Protein AF-A0A919I6V6-F1 (afdb_monomer)

Organism: Klebsiella pneumoniae (NCBI:txid573)

Foldseek 3Di:
DDDPLVVLVCCVPVVDDDPDDCVPVDDDDDDDDDDPCCCVVCVVVVVVVLVVLLVVLVVCQVPVQVVLVVVCVVPVNDSVSSVVRDDRRDHDPDD

Radius of gyration: 16.54 Å; Cα contacts (8 Å, |Δi|>4): 53; chains: 1; bounding box: 36×29×44 Å

Solvent-accessible surface area (backbone atoms only — not comparable to full-atom values): 5910 Å² total; per-residue (Å²): 140,76,55,83,49,60,43,47,42,39,39,71,76,67,66,52,74,88,89,74,78,63,79,95,73,64,90,86,80,89,79,89,86,76,58,66,69,54,46,74,75,35,49,67,60,50,49,50,53,54,53,51,52,26,51,50,22,53,46,39,61,75,36,50,72,61,44,18,48,55,50,18,70,76,69,75,46,57,43,67,32,47,62,71,48,69,70,76,52,76,60,62,72,86,126

Structure (mmCIF, N/CA/C/O backbone):
data_AF-A0A919I6V6-F1
#
_entry.id   AF-A0A919I6V6-F1
#
loop_
_atom_site.group_PDB
_atom_site.id
_atom_site.type_symbol
_atom_site.label_atom_id
_atom_site.label_alt_id
_atom_site.label_comp_id
_atom_site.label_asym_id
_atom_site.label_entity_id
_atom_site.label_s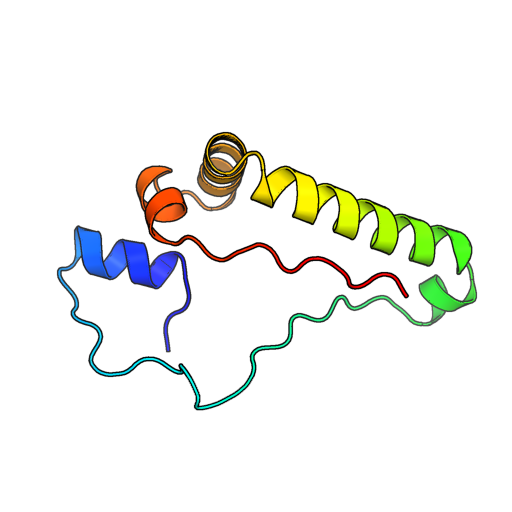eq_id
_atom_site.pdbx_PDB_ins_code
_atom_site.Cartn_x
_atom_site.Cartn_y
_atom_site.Cartn_z
_atom_site.occupancy
_atom_site.B_iso_or_equiv
_atom_site.auth_seq_id
_atom_site.auth_comp_id
_atom_site.auth_asym_id
_atom_site.auth_atom_id
_atom_site.pdbx_PDB_model_num
ATOM 1 N N . MET A 1 1 ? 6.788 -17.639 -8.126 1.00 56.53 1 MET A N 1
ATOM 2 C CA . MET A 1 1 ? 5.711 -16.629 -8.196 1.00 56.53 1 MET A CA 1
ATOM 3 C C . MET A 1 1 ? 6.299 -15.321 -7.710 1.00 56.53 1 MET A C 1
ATOM 5 O O . MET A 1 1 ? 6.818 -15.304 -6.604 1.00 56.53 1 MET A O 1
ATOM 9 N N . ILE A 1 2 ? 6.341 -14.304 -8.569 1.00 60.84 2 ILE A N 1
ATOM 10 C CA . ILE A 1 2 ? 6.914 -12.985 -8.270 1.00 60.84 2 ILE A CA 1
ATOM 11 C C . ILE A 1 2 ? 5.794 -11.952 -8.384 1.00 60.84 2 ILE A C 1
ATOM 13 O O . ILE A 1 2 ? 4.925 -12.104 -9.242 1.00 60.84 2 ILE A O 1
ATOM 17 N N . TRP A 1 3 ? 5.767 -10.981 -7.476 1.00 64.56 3 TRP A N 1
ATOM 18 C CA . TRP A 1 3 ? 4.734 -9.951 -7.413 1.00 64.56 3 TRP A CA 1
ATOM 19 C C . TRP A 1 3 ? 5.323 -8.582 -7.746 1.00 64.56 3 TRP A C 1
ATOM 21 O O . TRP A 1 3 ? 6.523 -8.335 -7.606 1.00 64.56 3 TRP A O 1
ATOM 31 N N . ASP A 1 4 ? 4.452 -7.696 -8.191 1.00 68.94 4 ASP A N 1
ATOM 32 C CA . ASP A 1 4 ? 4.720 -6.281 -8.388 1.00 68.94 4 ASP A CA 1
ATOM 33 C C . ASP A 1 4 ? 5.137 -5.602 -7.077 1.00 68.94 4 ASP A C 1
ATOM 35 O O . ASP A 1 4 ? 4.452 -5.792 -6.069 1.00 68.94 4 ASP A O 1
ATOM 39 N N . PRO A 1 5 ? 6.232 -4.820 -7.026 1.00 64.69 5 PRO A N 1
ATOM 40 C CA . PRO A 1 5 ? 7.029 -4.242 -8.130 1.00 64.69 5 PRO A CA 1
ATOM 41 C C . PRO A 1 5 ? 8.259 -5.053 -8.593 1.00 64.69 5 PRO A C 1
ATOM 43 O O . PRO A 1 5 ? 8.942 -4.655 -9.536 1.00 64.69 5 PRO A O 1
ATOM 46 N N . PHE A 1 6 ? 8.582 -6.181 -7.958 1.00 63.94 6 PHE A N 1
ATOM 47 C CA . PHE A 1 6 ? 9.790 -6.956 -8.287 1.00 63.94 6 PHE A CA 1
ATOM 48 C C . PHE A 1 6 ? 9.706 -7.614 -9.669 1.00 63.94 6 PHE A C 1
ATOM 50 O O . PHE A 1 6 ? 10.719 -7.790 -10.343 1.00 63.94 6 PHE A O 1
ATOM 57 N N . LEU A 1 7 ? 8.494 -7.938 -10.132 1.00 66.81 7 LEU A N 1
ATOM 58 C CA . LEU A 1 7 ? 8.279 -8.362 -11.515 1.00 66.81 7 LEU A CA 1
ATOM 59 C C . LEU A 1 7 ? 8.719 -7.263 -12.498 1.00 66.81 7 LEU A C 1
ATOM 61 O O . LEU A 1 7 ? 9.513 -7.533 -13.400 1.00 66.81 7 LEU A O 1
ATOM 65 N N . ALA A 1 8 ? 8.273 -6.022 -12.279 1.00 64.19 8 ALA A N 1
ATOM 66 C CA . ALA A 1 8 ? 8.612 -4.880 -13.124 1.00 64.19 8 ALA A CA 1
ATOM 67 C C . ALA A 1 8 ? 10.123 -4.581 -13.145 1.00 64.19 8 ALA A C 1
ATOM 69 O O . ALA A 1 8 ? 10.654 -4.198 -14.193 1.00 64.19 8 ALA A O 1
ATOM 70 N N . GLU A 1 9 ? 10.831 -4.793 -12.033 1.00 74.19 9 GLU A N 1
ATOM 71 C CA . GLU A 1 9 ? 12.295 -4.695 -11.967 1.00 74.19 9 GLU A CA 1
ATOM 72 C C . GLU A 1 9 ? 12.975 -5.758 -12.842 1.00 74.19 9 GLU A C 1
ATOM 74 O O . GLU A 1 9 ? 13.815 -5.432 -13.683 1.00 74.19 9 GLU A O 1
ATOM 79 N N . VAL A 1 10 ? 12.605 -7.029 -12.678 1.00 72.25 10 VAL A N 1
ATOM 80 C CA . VAL A 1 10 ? 13.253 -8.158 -13.364 1.00 72.25 10 VAL A CA 1
ATOM 81 C C . VAL A 1 10 ? 12.959 -8.14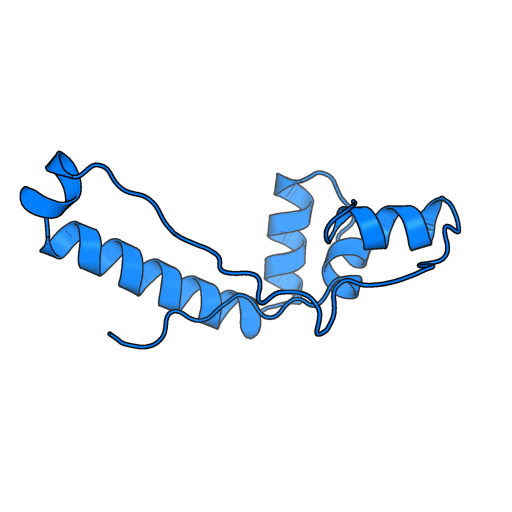1 -14.871 1.00 72.25 10 VAL A C 1
ATOM 83 O O . VAL A 1 10 ? 13.838 -8.458 -15.676 1.00 72.25 10 VAL A O 1
ATOM 86 N N . GLU A 1 11 ? 11.773 -7.698 -15.289 1.00 67.56 11 GLU A N 1
ATOM 87 C CA . GLU A 1 11 ? 11.489 -7.437 -16.706 1.00 67.56 11 GLU A CA 1
ATOM 88 C C . GLU A 1 11 ? 12.385 -6.336 -17.285 1.00 67.56 11 GLU A C 1
ATOM 90 O O . GLU A 1 11 ? 12.822 -6.424 -18.433 1.00 67.56 11 GLU A O 1
ATOM 95 N N . THR A 1 12 ? 12.663 -5.299 -16.494 1.00 69.12 12 THR A N 1
ATOM 96 C CA . THR A 1 12 ? 13.421 -4.126 -16.944 1.00 69.12 12 THR A CA 1
ATOM 97 C C . THR A 1 12 ? 14.925 -4.408 -16.980 1.00 69.12 12 THR A C 1
ATOM 99 O O . THR A 1 12 ? 15.578 -4.111 -17.979 1.00 69.12 12 THR A O 1
ATOM 102 N N . ASN A 1 13 ? 15.469 -5.041 -15.939 1.00 72.50 13 ASN A N 1
ATOM 103 C CA . ASN A 1 13 ? 16.913 -5.230 -15.774 1.00 72.50 13 ASN A CA 1
ATOM 104 C C . ASN A 1 13 ? 17.409 -6.593 -16.276 1.00 72.50 13 ASN A C 1
ATOM 106 O O . ASN A 1 13 ? 18.495 -6.681 -16.846 1.00 72.50 13 ASN A O 1
ATOM 110 N N . ALA A 1 14 ? 16.624 -7.659 -16.100 1.00 70.69 14 ALA A N 1
ATOM 111 C CA . ALA A 1 14 ? 17.033 -9.022 -16.450 1.00 70.69 14 ALA A CA 1
ATOM 112 C C . ALA A 1 14 ? 16.422 -9.528 -17.770 1.00 70.69 14 ALA A C 1
ATOM 114 O O . ALA A 1 14 ? 16.665 -10.674 -18.152 1.00 70.69 14 ALA A O 1
ATOM 115 N N . LYS A 1 15 ? 15.632 -8.697 -18.474 1.00 67.50 15 LYS A N 1
ATOM 116 C CA . LYS A 1 15 ? 14.892 -9.053 -19.704 1.00 67.50 15 LYS A CA 1
ATOM 117 C C . LYS A 1 15 ? 14.053 -10.330 -19.564 1.00 67.50 15 LYS A C 1
ATOM 119 O O . LYS A 1 15 ? 13.827 -11.044 -20.545 1.00 67.50 15 LYS A O 1
ATOM 124 N N . ALA A 1 16 ? 13.605 -10.648 -18.350 1.00 66.50 16 ALA A N 1
ATOM 125 C CA . ALA A 1 16 ? 12.691 -11.760 -18.157 1.00 66.50 16 ALA A CA 1
ATOM 126 C C . ALA A 1 16 ? 11.376 -11.458 -18.885 1.00 66.50 16 ALA A C 1
ATOM 128 O O . ALA A 1 16 ? 10.908 -10.323 -18.882 1.00 66.50 16 ALA A O 1
ATOM 129 N N . ARG A 1 17 ? 10.781 -12.475 -19.516 1.00 59.75 17 ARG A N 1
ATOM 130 C CA . ARG A 1 17 ? 9.456 -12.364 -20.137 1.00 59.75 17 ARG A CA 1
ATOM 131 C C . ARG A 1 17 ? 8.427 -13.080 -19.276 1.00 59.75 17 ARG A C 1
ATOM 133 O O . ARG A 1 17 ? 8.645 -14.232 -18.889 1.00 59.75 17 ARG A O 1
ATOM 140 N N . GLN A 1 18 ? 7.294 -12.440 -19.023 1.00 66.69 18 GLN A N 1
ATOM 141 C CA . GLN A 1 18 ? 6.157 -13.098 -18.395 1.00 66.69 18 GLN A CA 1
ATOM 142 C C . GLN A 1 18 ? 5.637 -14.230 -19.300 1.00 66.69 18 GLN A C 1
ATOM 144 O O . GLN A 1 18 ? 5.257 -14.000 -20.446 1.00 66.69 18 GLN A O 1
ATOM 149 N N . ILE A 1 19 ? 5.626 -15.467 -18.793 1.00 67.56 19 ILE A N 1
ATOM 150 C CA . ILE A 1 19 ? 5.092 -16.636 -19.521 1.00 67.56 19 ILE A CA 1
ATOM 151 C C . ILE A 1 19 ? 3.586 -16.802 -19.253 1.00 67.56 19 ILE A C 1
ATOM 153 O O . ILE A 1 19 ? 2.848 -17.246 -20.130 1.00 67.56 19 ILE A O 1
ATOM 157 N N . ARG A 1 20 ? 3.122 -16.433 -18.050 1.00 61.09 20 ARG A N 1
ATOM 158 C CA . ARG A 1 20 ? 1.712 -16.464 -17.633 1.00 61.09 20 ARG A CA 1
ATOM 159 C C . ARG A 1 20 ? 1.501 -15.509 -16.450 1.00 61.09 20 ARG A C 1
ATOM 161 O O . ARG A 1 20 ? 2.318 -15.532 -15.532 1.00 61.09 20 ARG A O 1
ATOM 168 N N . ASN A 1 21 ? 0.436 -14.707 -16.453 1.00 62.91 21 ASN A N 1
ATOM 169 C CA . ASN A 1 21 ? -0.029 -13.962 -15.275 1.00 62.91 21 ASN A CA 1
ATOM 170 C C . ASN A 1 21 ? -1.148 -14.729 -14.554 1.00 62.91 21 ASN A C 1
ATOM 172 O O . ASN A 1 21 ? -1.691 -15.707 -15.069 1.00 62.91 21 ASN A O 1
ATOM 176 N N . ALA A 1 22 ? -1.464 -14.295 -13.334 1.00 56.25 22 ALA A N 1
ATOM 177 C CA . ALA A 1 22 ? -2.570 -14.824 -12.538 1.00 56.25 22 ALA A CA 1
ATOM 178 C C . ALA A 1 22 ? -3.911 -14.109 -12.819 1.00 56.25 22 ALA A C 1
ATOM 180 O O . ALA A 1 22 ? -4.875 -14.299 -12.076 1.00 56.25 22 ALA A O 1
ATOM 181 N N . GLU A 1 23 ? -3.989 -13.291 -13.876 1.00 57.78 23 GLU A N 1
ATOM 182 C CA . GLU A 1 23 ? -5.228 -12.612 -14.264 1.00 57.78 23 GLU A CA 1
ATOM 183 C C . GLU A 1 23 ? -6.329 -13.642 -14.547 1.00 57.78 23 GLU A C 1
ATOM 185 O O . GLU A 1 23 ? -6.145 -14.588 -15.313 1.00 57.78 23 GLU A O 1
ATOM 190 N N . GLY A 1 24 ? -7.471 -13.488 -13.874 1.00 55.06 24 GLY A N 1
ATOM 191 C CA . GLY A 1 24 ? -8.613 -14.397 -14.008 1.00 55.06 24 GLY A CA 1
ATOM 192 C C . GLY A 1 24 ? -8.450 -15.768 -13.339 1.00 55.06 24 GLY A C 1
ATOM 193 O O . GLY A 1 24 ? -9.352 -16.593 -13.464 1.00 55.06 24 GLY A O 1
ATOM 194 N N . LEU A 1 25 ? -7.344 -16.028 -12.627 1.00 58.09 25 LEU A N 1
ATOM 195 C CA . LEU A 1 25 ? -7.120 -17.303 -11.932 1.00 58.09 25 LEU A CA 1
ATOM 196 C C . LEU A 1 25 ? -7.604 -17.277 -10.476 1.00 58.09 25 LEU A C 1
ATOM 198 O O . LEU A 1 25 ? -8.231 -18.242 -10.046 1.00 58.09 25 LEU A O 1
ATOM 202 N N . VAL A 1 26 ? -7.344 -16.199 -9.723 1.00 50.94 26 VAL A N 1
ATOM 203 C CA . VAL A 1 26 ? -7.799 -16.037 -8.327 1.00 50.94 26 VAL A CA 1
ATOM 204 C C . VAL A 1 26 ? -7.937 -14.542 -7.996 1.00 50.94 26 VAL A C 1
ATOM 206 O O . VAL A 1 26 ? -6.999 -13.790 -8.259 1.00 50.94 26 VAL A O 1
ATOM 209 N N . PRO A 1 27 ? -9.051 -14.074 -7.402 1.00 54.41 27 PRO A N 1
ATOM 210 C CA . PRO A 1 27 ? -9.116 -12.719 -6.859 1.00 54.41 27 PRO A CA 1
ATOM 211 C C . PRO A 1 27 ? -8.127 -12.569 -5.693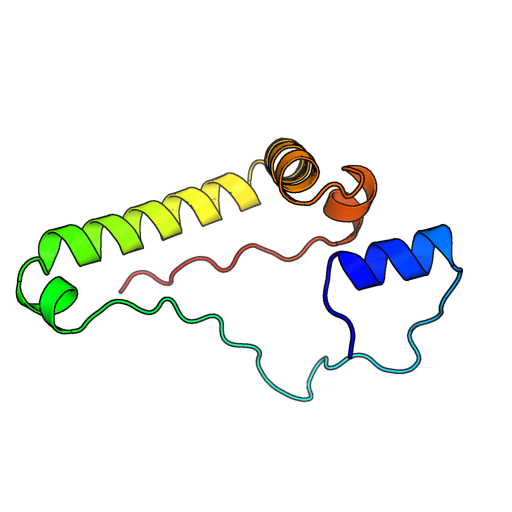 1.00 54.41 27 PRO A C 1
ATOM 213 O O . PRO A 1 27 ? -8.189 -13.301 -4.707 1.00 54.41 27 PRO A O 1
ATOM 216 N N . HIS A 1 28 ? -7.194 -11.623 -5.808 1.00 53.56 28 HIS A N 1
ATOM 217 C CA . HIS A 1 28 ? -6.288 -11.267 -4.719 1.00 53.56 28 HIS A CA 1
ATOM 218 C C . HIS A 1 28 ? -7.006 -10.316 -3.758 1.00 53.56 28 HIS A C 1
ATOM 220 O O . HIS A 1 28 ? -7.396 -9.216 -4.145 1.00 53.56 28 HIS A O 1
ATOM 226 N N . TYR A 1 29 ? -7.168 -10.739 -2.504 1.00 59.69 29 TYR A N 1
ATOM 227 C CA . TYR A 1 29 ? -7.734 -9.914 -1.441 1.00 59.69 29 TYR A CA 1
ATOM 228 C C . TYR A 1 29 ? -6.636 -9.471 -0.478 1.00 59.69 29 TYR A C 1
ATOM 230 O O . TYR A 1 29 ? -5.890 -10.298 0.050 1.00 59.69 29 TYR A O 1
ATOM 238 N N . THR A 1 30 ? -6.565 -8.169 -0.224 1.00 66.81 30 THR A N 1
ATOM 239 C CA . THR A 1 30 ? -5.711 -7.602 0.822 1.00 66.81 30 THR A CA 1
ATOM 240 C C . THR A 1 30 ? -6.543 -7.435 2.086 1.00 66.81 30 THR A C 1
ATOM 242 O O . THR A 1 30 ? -7.577 -6.771 2.061 1.00 66.81 30 THR A O 1
ATOM 245 N N . PHE A 1 31 ? -6.093 -8.027 3.192 1.00 73.94 31 PHE A N 1
ATOM 246 C CA . PHE A 1 31 ? -6.752 -7.918 4.492 1.00 73.94 31 PHE A CA 1
ATOM 247 C C . PHE A 1 31 ? -5.865 -7.151 5.469 1.00 73.94 31 PHE A C 1
ATOM 249 O O . PHE A 1 31 ? -4.672 -7.433 5.583 1.00 73.94 31 PHE A O 1
ATOM 256 N N . TYR A 1 32 ? -6.462 -6.224 6.216 1.00 77.25 32 TYR A N 1
ATOM 257 C CA . TYR A 1 32 ? -5.834 -5.631 7.392 1.00 77.25 32 TYR A CA 1
ATOM 258 C C . TYR A 1 32 ? -6.213 -6.459 8.622 1.00 77.25 32 TYR A C 1
ATOM 260 O O . TYR A 1 32 ? -7.388 -6.746 8.846 1.00 77.25 32 TYR A O 1
ATOM 268 N N . LEU A 1 33 ? -5.219 -6.866 9.411 1.00 80.25 33 LEU A N 1
ATOM 269 C CA . LEU A 1 33 ? -5.415 -7.682 10.608 1.00 80.25 33 LEU A CA 1
ATOM 270 C C . LEU A 1 33 ? -5.128 -6.848 11.859 1.00 80.25 33 LEU A C 1
ATOM 272 O O . LEU A 1 33 ? -4.087 -6.203 11.955 1.00 80.25 33 LEU A O 1
ATOM 276 N N . ALA A 1 34 ? -6.034 -6.902 12.834 1.00 84.06 34 ALA A N 1
ATOM 277 C CA . ALA A 1 34 ? -5.869 -6.283 14.145 1.00 84.06 34 ALA A CA 1
ATOM 278 C C . ALA A 1 34 ? -6.172 -7.300 15.254 1.00 84.06 34 ALA A C 1
ATOM 280 O O . ALA A 1 34 ? -6.927 -8.254 15.058 1.00 84.06 34 ALA A O 1
ATOM 281 N N . SER A 1 35 ? -5.586 -7.108 16.439 1.00 87.81 35 SER A N 1
ATOM 282 C CA . SER A 1 35 ? -5.896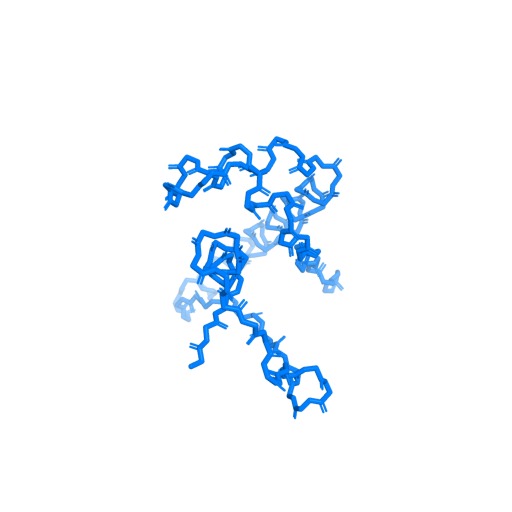 -7.974 17.580 1.00 87.81 35 SER A CA 1
ATOM 283 C C . SER A 1 35 ? -7.352 -7.785 18.020 1.00 87.81 35 SER A C 1
ATOM 285 O O . SER A 1 35 ? -7.835 -6.655 18.101 1.00 87.81 35 SER A O 1
ATOM 287 N N . ARG A 1 36 ? -8.035 -8.883 18.370 1.00 85.75 36 ARG A N 1
ATOM 288 C CA . ARG A 1 36 ? -9.422 -8.838 18.867 1.00 85.75 36 ARG A CA 1
ATOM 289 C C . ARG A 1 36 ? -9.566 -7.893 20.062 1.00 85.75 36 ARG A C 1
ATOM 291 O O . ARG A 1 36 ? -10.443 -7.045 20.071 1.00 85.75 36 ARG A O 1
ATOM 298 N N . LYS A 1 37 ? -8.637 -7.975 21.022 1.00 88.56 37 LYS A N 1
ATOM 299 C CA . LYS A 1 37 ? -8.611 -7.089 22.195 1.00 88.56 37 LYS A CA 1
ATOM 300 C C . LYS A 1 37 ? -8.598 -5.612 21.794 1.00 88.56 37 LYS A C 1
ATOM 302 O O . LYS A 1 37 ? -9.309 -4.827 22.404 1.00 88.56 37 LYS A O 1
ATOM 307 N N . PHE A 1 38 ? -7.806 -5.233 20.792 1.00 88.50 38 PHE A N 1
ATOM 308 C CA . PHE A 1 38 ? -7.754 -3.854 20.306 1.00 88.50 38 PHE A CA 1
ATOM 309 C C . PHE A 1 38 ? -9.071 -3.426 19.651 1.00 88.50 38 PHE A C 1
ATOM 311 O O . PHE A 1 38 ? -9.592 -2.373 20.001 1.00 88.50 38 PHE A O 1
ATOM 318 N N . ALA A 1 39 ? -9.624 -4.258 18.765 1.00 86.25 39 ALA A N 1
ATOM 319 C CA . ALA A 1 39 ? -10.880 -3.963 18.076 1.00 86.25 39 ALA A CA 1
ATOM 320 C C . ALA A 1 39 ? -12.069 -3.833 19.047 1.00 86.25 39 ALA A C 1
ATOM 322 O O . ALA A 1 39 ? -12.874 -2.920 18.902 1.00 86.25 39 ALA A O 1
ATOM 323 N N . ASP A 1 40 ? -12.135 -4.694 20.067 1.00 89.56 40 ASP A N 1
ATOM 324 C CA . ASP A 1 40 ? -13.226 -4.690 21.048 1.00 89.56 40 ASP A CA 1
ATOM 325 C C . ASP A 1 40 ? -13.071 -3.562 22.086 1.00 89.56 40 ASP A C 1
ATOM 327 O O . ASP A 1 40 ? -14.062 -3.003 22.549 1.00 89.56 40 ASP A O 1
ATOM 331 N N . THR A 1 41 ? -11.832 -3.214 22.463 1.00 93.25 41 THR A N 1
ATOM 332 C CA . THR A 1 41 ? -11.571 -2.158 23.465 1.00 93.25 41 THR A CA 1
ATOM 333 C C . THR A 1 41 ? -11.662 -0.758 22.857 1.00 93.25 41 THR A C 1
ATOM 335 O O . THR A 1 41 ? -12.099 0.174 23.530 1.00 93.25 41 THR A O 1
ATOM 338 N N . TYR A 1 42 ? -11.253 -0.596 21.596 1.00 91.69 42 TYR A N 1
ATOM 339 C CA . TYR A 1 42 ? -11.183 0.698 20.913 1.00 91.69 42 TYR A CA 1
ATOM 340 C C . TYR A 1 42 ? -11.857 0.653 19.532 1.00 91.69 42 TYR A C 1
ATOM 342 O O . TYR A 1 42 ? -11.195 0.888 18.517 1.00 91.69 42 TYR A O 1
ATOM 350 N N . PRO A 1 43 ? -13.172 0.376 19.464 1.00 88.69 43 PRO A N 1
ATOM 351 C CA . PRO A 1 43 ? -13.878 0.231 18.191 1.00 88.69 43 PRO A CA 1
ATOM 352 C C . PRO A 1 43 ? -13.843 1.517 17.353 1.00 88.69 43 PRO A C 1
ATOM 354 O O . PRO A 1 43 ? -13.603 1.463 16.149 1.00 88.69 43 PRO A O 1
ATOM 357 N N . GLU A 1 44 ? -13.984 2.683 17.989 1.00 90.12 44 GLU A N 1
ATOM 358 C CA . GLU A 1 44 ? -13.918 3.978 17.298 1.00 90.12 44 GLU A CA 1
ATOM 359 C C . GLU A 1 44 ? -12.516 4.275 16.754 1.00 90.12 44 GLU A C 1
ATOM 361 O O . GLU A 1 44 ? -12.372 4.741 15.627 1.00 90.12 44 GLU A O 1
ATOM 366 N N . THR A 1 45 ? -11.459 3.952 17.506 1.00 90.50 45 THR A N 1
ATOM 367 C CA . THR A 1 45 ? -10.080 4.100 17.015 1.00 90.50 45 THR A CA 1
ATOM 368 C C . THR A 1 45 ? -9.803 3.139 15.863 1.00 90.50 45 THR A C 1
ATOM 370 O O . THR A 1 45 ? -9.180 3.530 14.880 1.00 90.50 45 THR A O 1
ATOM 373 N N . ALA A 1 46 ? -10.283 1.896 15.945 1.00 87.31 46 ALA A N 1
ATOM 374 C CA . ALA A 1 46 ? -10.150 0.937 14.854 1.00 87.31 46 ALA A CA 1
ATOM 375 C C . ALA A 1 46 ? -10.848 1.441 13.580 1.00 87.31 46 ALA A C 1
ATOM 377 O O . ALA A 1 46 ? -10.263 1.365 12.499 1.00 87.31 46 ALA A O 1
ATOM 378 N N . LYS A 1 47 ? -12.044 2.028 13.712 1.00 88.31 47 LYS A N 1
ATOM 379 C CA . LYS A 1 47 ? -12.757 2.662 12.597 1.00 88.31 47 LYS A CA 1
ATOM 380 C C . LYS A 1 47 ? -11.976 3.841 12.012 1.00 88.31 47 LYS A C 1
ATOM 382 O O . LYS A 1 47 ? -11.776 3.883 10.804 1.00 88.31 47 LYS A O 1
ATOM 387 N N . GLN A 1 48 ? -11.452 4.732 12.854 1.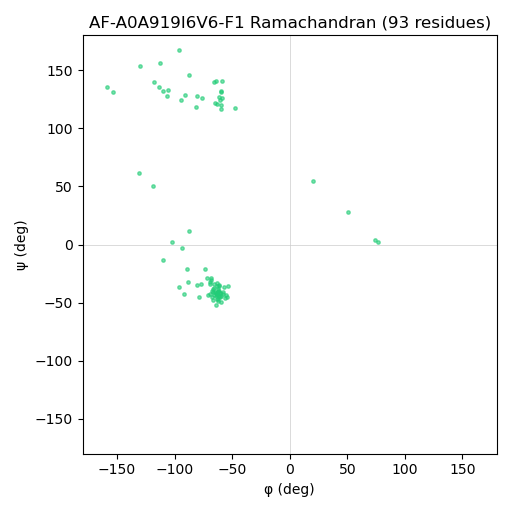00 90.50 48 GLN A N 1
ATOM 388 C CA . GLN A 1 48 ? -10.626 5.859 12.402 1.00 90.50 48 GLN A CA 1
ATOM 389 C C . GLN A 1 48 ? -9.394 5.400 11.617 1.00 90.50 48 GLN A C 1
ATOM 391 O O . GLN A 1 48 ? -9.071 5.989 10.591 1.00 90.50 48 GLN A O 1
ATOM 396 N N . VAL A 1 49 ? -8.720 4.333 12.057 1.00 89.19 49 VAL A N 1
ATOM 397 C CA . VAL A 1 49 ? -7.573 3.776 11.322 1.00 89.19 49 VAL A CA 1
ATOM 398 C C . VAL A 1 49 ? -7.994 3.302 9.931 1.00 89.19 49 VAL A C 1
ATOM 400 O O . VAL A 1 49 ? -7.304 3.593 8.957 1.00 89.19 49 VAL A O 1
ATOM 403 N N . VAL A 1 50 ? -9.125 2.602 9.817 1.00 88.25 50 VAL A N 1
ATOM 404 C CA . VAL A 1 50 ? -9.653 2.146 8.521 1.00 88.25 50 VAL A CA 1
ATOM 405 C C . VAL A 1 50 ? -10.022 3.330 7.620 1.00 88.25 50 VAL A C 1
ATOM 407 O O . VAL A 1 50 ? -9.679 3.322 6.436 1.00 88.25 50 VAL A O 1
ATOM 410 N N . ASP A 1 51 ? -10.649 4.367 8.174 1.00 88.88 51 ASP A N 1
ATOM 411 C CA . ASP A 1 51 ? -11.026 5.573 7.431 1.00 88.88 51 ASP A CA 1
ATOM 412 C C . ASP A 1 51 ? -9.792 6.328 6.909 1.00 88.88 51 ASP A C 1
ATOM 414 O O . ASP A 1 51 ? -9.750 6.735 5.744 1.00 88.88 51 ASP A O 1
ATOM 418 N N . GLU A 1 52 ? -8.755 6.488 7.737 1.00 89.06 52 GLU A N 1
ATOM 419 C CA . GLU A 1 52 ? -7.497 7.125 7.329 1.00 89.06 52 GLU A CA 1
ATOM 420 C C . GLU A 1 52 ? -6.751 6.306 6.270 1.00 89.06 52 GLU A C 1
ATOM 422 O O . GLU A 1 52 ? -6.217 6.879 5.318 1.00 89.06 52 GLU A O 1
ATOM 427 N N . LEU A 1 53 ? -6.775 4.970 6.361 1.00 86.56 53 LEU A N 1
ATOM 428 C CA . LEU A 1 53 ? -6.252 4.105 5.298 1.00 86.56 53 LEU A CA 1
ATOM 429 C C . LEU A 1 53 ? -7.001 4.332 3.978 1.00 86.56 53 LEU A C 1
ATOM 431 O O . LEU A 1 53 ? -6.367 4.441 2.930 1.00 86.56 53 LEU A O 1
ATOM 435 N N . GLY A 1 54 ? -8.329 4.476 4.019 1.00 86.50 54 GLY A N 1
ATOM 436 C CA . GLY A 1 54 ? -9.137 4.799 2.841 1.00 86.50 54 GLY A CA 1
ATOM 437 C C . GLY A 1 54 ? -8.751 6.139 2.203 1.00 86.50 54 GLY A C 1
ATOM 438 O O . GLY A 1 54 ? -8.562 6.216 0.983 1.00 86.50 54 GLY A O 1
ATOM 439 N N . LYS A 1 55 ? -8.566 7.184 3.019 1.00 88.81 55 LYS A N 1
ATOM 440 C CA . LYS A 1 55 ? -8.112 8.507 2.552 1.00 88.81 55 LYS A CA 1
ATOM 441 C C . LYS A 1 55 ? -6.715 8.445 1.944 1.00 88.81 55 LYS A C 1
ATOM 443 O O . LYS A 1 55 ? -6.492 9.022 0.879 1.00 88.81 55 LYS A O 1
ATOM 448 N N . LEU A 1 56 ? -5.795 7.723 2.581 1.00 87.12 56 LEU A N 1
ATOM 449 C CA . LEU A 1 56 ? -4.434 7.554 2.082 1.00 87.12 56 LEU A CA 1
ATOM 450 C C . LEU A 1 56 ? -4.418 6.813 0.739 1.00 87.12 56 LEU A C 1
ATOM 452 O O . LEU A 1 56 ? -3.724 7.251 -0.178 1.00 87.12 56 LEU A O 1
ATOM 456 N N . SER A 1 57 ? -5.226 5.759 0.580 1.00 84.56 57 SER A N 1
ATOM 457 C CA . SER A 1 57 ? -5.391 5.065 -0.705 1.00 84.56 57 SER A CA 1
ATOM 458 C C . SER A 1 57 ? -5.907 6.004 -1.799 1.00 84.56 57 SER A C 1
ATOM 460 O O . SER A 1 57 ? -5.390 5.999 -2.918 1.00 84.56 57 SER A O 1
ATOM 462 N N . ALA A 1 58 ? -6.903 6.842 -1.495 1.00 87.75 58 ALA A N 1
ATOM 463 C CA . ALA A 1 58 ? -7.438 7.817 -2.449 1.00 87.75 58 ALA A CA 1
ATOM 464 C C . ALA A 1 58 ? -6.398 8.886 -2.837 1.00 87.75 58 ALA A C 1
ATOM 466 O O . ALA A 1 58 ? -6.262 9.239 -4.015 1.00 87.75 58 ALA A O 1
ATOM 467 N N . TRP A 1 59 ? -5.623 9.368 -1.864 1.00 90.31 59 TRP A N 1
ATOM 468 C CA . TRP A 1 59 ? -4.519 10.289 -2.113 1.00 90.31 59 TRP A CA 1
ATOM 469 C C . TRP A 1 59 ? -3.437 9.646 -2.990 1.00 90.31 59 TRP A C 1
ATOM 471 O O . TRP A 1 59 ? -3.082 10.211 -4.021 1.00 90.31 59 TRP A O 1
ATOM 481 N N . ALA A 1 60 ? -2.988 8.430 -2.670 1.00 86.19 60 ALA A N 1
ATOM 482 C CA . ALA A 1 60 ? -1.957 7.728 -3.437 1.00 86.19 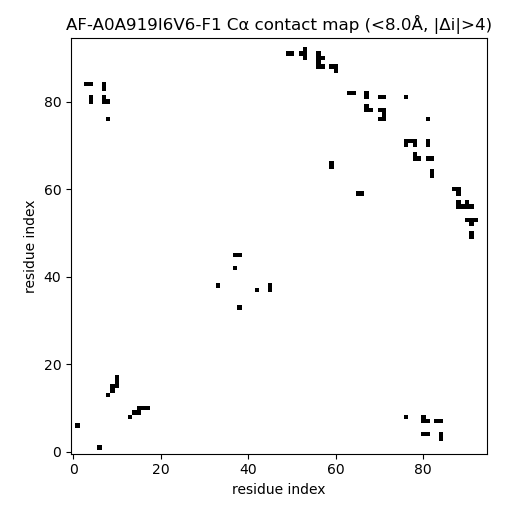60 ALA A CA 1
ATOM 483 C C . ALA A 1 60 ? -2.387 7.467 -4.893 1.00 86.19 60 ALA A C 1
ATOM 485 O O . ALA A 1 60 ? -1.581 7.586 -5.817 1.00 86.19 60 ALA A O 1
ATOM 486 N N . ASN A 1 61 ? -3.674 7.179 -5.115 1.00 84.31 61 ASN A N 1
ATOM 487 C CA . ASN A 1 61 ? -4.237 7.007 -6.455 1.00 84.31 61 ASN A CA 1
ATOM 488 C C . ASN A 1 61 ? -4.273 8.311 -7.270 1.00 84.31 61 ASN A C 1
ATOM 490 O O . ASN A 1 61 ? -4.153 8.257 -8.494 1.00 84.31 61 ASN A O 1
ATOM 494 N N . SER A 1 62 ? -4.416 9.469 -6.618 1.00 87.88 62 SER A N 1
ATOM 495 C CA . SER A 1 62 ? -4.390 10.788 -7.273 1.00 87.88 62 SER A CA 1
ATOM 496 C C . SER A 1 62 ? -2.985 11.398 -7.377 1.00 87.88 62 SER A C 1
ATOM 498 O O . SER A 1 62 ? -2.749 12.217 -8.261 1.00 87.88 62 SER A O 1
ATOM 500 N N . HIS A 1 63 ? -2.039 10.960 -6.541 1.00 89.12 63 HIS A N 1
ATOM 501 C CA . HIS A 1 63 ? -0.669 11.481 -6.443 1.00 89.12 63 HIS A CA 1
ATOM 502 C C . HIS A 1 63 ? 0.362 10.388 -6.763 1.00 89.12 63 HIS A C 1
ATOM 504 O O . HIS A 1 63 ? 1.310 10.159 -6.015 1.00 89.12 63 HIS A O 1
ATOM 510 N N . GLN A 1 64 ? 0.175 9.691 -7.890 1.00 84.81 64 GLN A N 1
ATOM 511 C CA . GLN A 1 64 ? 0.957 8.492 -8.237 1.00 84.81 64 GLN A CA 1
ATOM 512 C C . GLN A 1 64 ? 2.474 8.739 -8.280 1.00 84.81 64 GLN A C 1
ATOM 514 O O . GLN A 1 64 ? 3.246 7.870 -7.883 1.00 84.81 64 GLN A O 1
ATOM 519 N N . ASP A 1 65 ? 2.907 9.915 -8.742 1.00 87.25 65 ASP A N 1
ATOM 520 C CA . ASP A 1 65 ? 4.328 10.268 -8.819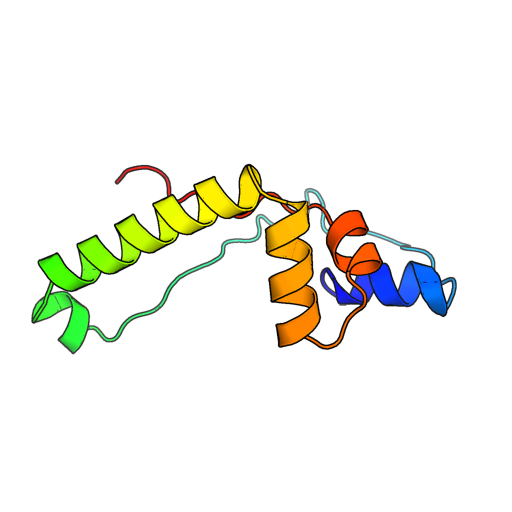 1.00 87.25 65 ASP A CA 1
ATOM 521 C C . ASP A 1 65 ? 4.961 10.455 -7.431 1.00 87.25 65 ASP A C 1
ATOM 523 O O . ASP A 1 65 ? 6.054 9.955 -7.163 1.00 87.25 65 ASP A O 1
ATOM 527 N N . GLU A 1 66 ? 4.253 11.116 -6.519 1.00 87.19 66 GLU A N 1
ATOM 528 C CA . GLU A 1 66 ? 4.712 11.331 -5.147 1.00 87.19 66 GLU A CA 1
ATOM 529 C C . GLU A 1 66 ? 4.685 10.019 -4.351 1.00 87.19 66 GLU A C 1
ATOM 531 O O . GLU A 1 66 ? 5.672 9.655 -3.705 1.00 87.19 66 GLU A O 1
ATOM 536 N N . ALA A 1 67 ? 3.611 9.239 -4.503 1.00 86.38 67 ALA A N 1
ATOM 537 C CA . ALA A 1 67 ? 3.498 7.900 -3.937 1.00 86.38 67 ALA A CA 1
ATOM 538 C C . ALA A 1 67 ? 4.629 6.974 -4.422 1.00 86.38 67 ALA A C 1
ATOM 540 O O . ALA A 1 67 ? 5.238 6.274 -3.613 1.00 86.38 67 ALA A O 1
ATOM 541 N N . 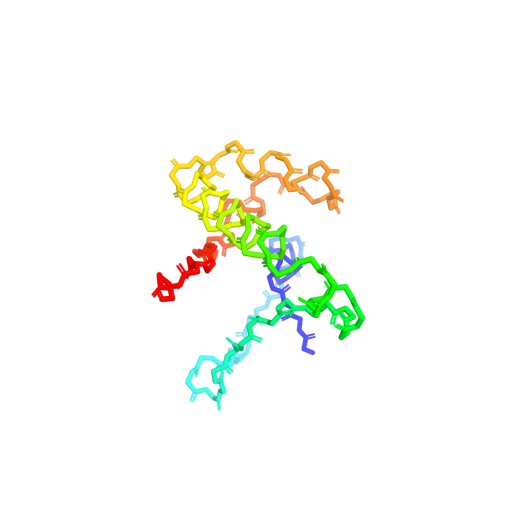ALA A 1 68 ? 4.976 7.009 -5.714 1.00 85.00 68 ALA A N 1
ATOM 542 C CA . ALA A 1 68 ? 6.099 6.243 -6.258 1.00 85.00 68 ALA A CA 1
ATOM 543 C C . ALA A 1 68 ? 7.448 6.666 -5.650 1.00 85.00 68 ALA A C 1
ATOM 545 O O . ALA A 1 68 ? 8.303 5.813 -5.420 1.00 85.00 68 ALA A O 1
ATOM 546 N N . GLY A 1 69 ? 7.645 7.955 -5.351 1.00 86.19 69 GLY A N 1
ATOM 547 C CA . GLY A 1 69 ? 8.848 8.443 -4.665 1.00 86.19 69 GLY A CA 1
ATOM 548 C C . GLY A 1 69 ? 8.968 7.933 -3.223 1.00 86.19 69 GLY A C 1
ATOM 549 O O . GLY A 1 69 ? 10.035 7.467 -2.808 1.00 86.19 69 GLY A O 1
ATOM 550 N N . LEU A 1 70 ? 7.862 7.955 -2.474 1.00 86.06 70 LEU A N 1
ATOM 551 C CA . LEU A 1 70 ? 7.806 7.415 -1.109 1.00 86.06 70 LEU A CA 1
ATOM 552 C C . LEU A 1 70 ? 8.072 5.902 -1.090 1.00 86.06 70 LEU A C 1
ATOM 554 O O . LEU A 1 70 ? 8.893 5.417 -0.308 1.00 86.06 70 LEU A O 1
ATOM 558 N N . LEU A 1 71 ? 7.424 5.158 -1.988 1.00 84.62 71 LEU A N 1
ATOM 559 C CA . LEU A 1 71 ? 7.589 3.708 -2.100 1.00 84.62 71 LEU A CA 1
ATOM 560 C C . LEU A 1 71 ? 8.995 3.326 -2.574 1.00 84.62 71 LEU A C 1
ATOM 562 O O . LEU A 1 71 ? 9.573 2.372 -2.049 1.00 84.62 71 LEU A O 1
ATOM 566 N N . SER A 1 72 ? 9.577 4.098 -3.495 1.00 83.94 72 SER A N 1
ATOM 567 C CA . SER A 1 72 ? 10.972 3.946 -3.924 1.00 83.94 72 SER A CA 1
ATOM 568 C C . SER A 1 72 ? 11.930 4.046 -2.737 1.00 83.94 72 SER A C 1
ATOM 570 O O . SER A 1 72 ? 12.759 3.160 -2.536 1.00 83.94 72 SER A O 1
ATOM 572 N N . THR A 1 73 ? 11.737 5.045 -1.873 1.00 84.38 73 THR A N 1
ATOM 573 C CA . THR A 1 73 ? 12.556 5.227 -0.665 1.00 84.38 73 THR A CA 1
ATOM 574 C C . THR A 1 73 ? 12.389 4.068 0.324 1.00 84.38 73 THR A C 1
ATOM 576 O O . THR A 1 73 ? 13.371 3.584 0.880 1.00 84.38 73 THR A O 1
ATOM 579 N N . SER A 1 74 ? 11.157 3.589 0.532 1.00 80.81 74 SER A N 1
ATOM 580 C CA . SER A 1 74 ? 10.873 2.500 1.479 1.00 80.81 74 SER A CA 1
ATOM 581 C C . SER A 1 74 ? 11.351 1.123 1.008 1.00 80.81 74 SER A C 1
ATOM 583 O O . SER A 1 74 ? 11.587 0.255 1.846 1.00 80.81 74 SER A O 1
ATOM 585 N N . THR A 1 75 ? 11.414 0.885 -0.303 1.00 79.00 75 THR A N 1
ATOM 586 C CA . THR A 1 75 ? 11.700 -0.446 -0.871 1.00 79.00 75 THR A CA 1
ATOM 587 C C . THR A 1 75 ? 13.068 -0.558 -1.530 1.00 79.00 75 THR A C 1
ATOM 589 O O . THR A 1 75 ? 13.512 -1.671 -1.795 1.00 79.00 75 THR A O 1
ATOM 592 N N . GLY A 1 76 ? 13.742 0.567 -1.784 1.00 80.81 76 GLY A N 1
ATOM 593 C CA . GLY A 1 76 ? 15.035 0.617 -2.470 1.00 80.81 76 GLY A CA 1
ATOM 594 C C . GLY A 1 76 ? 14.954 0.425 -3.989 1.00 80.81 76 GLY A C 1
ATOM 595 O O . GLY A 1 76 ? 15.990 0.410 -4.648 1.00 80.81 76 GLY A O 1
ATOM 596 N N . LEU A 1 77 ? 13.750 0.285 -4.552 1.00 81.88 77 LEU A N 1
ATOM 597 C CA . LEU A 1 77 ? 13.524 0.141 -5.991 1.00 81.88 77 LEU A CA 1
ATOM 598 C C . LEU A 1 77 ? 13.394 1.506 -6.665 1.00 81.88 77 LEU A C 1
ATOM 600 O O . LEU A 1 77 ? 12.835 2.434 -6.086 1.00 81.88 77 LEU A O 1
ATOM 604 N N . ASP A 1 78 ? 13.863 1.624 -7.907 1.00 83.50 78 ASP A N 1
ATOM 605 C CA . ASP A 1 78 ? 13.794 2.874 -8.670 1.00 83.50 78 ASP A CA 1
ATOM 606 C C . ASP A 1 78 ? 12.341 3.364 -8.833 1.00 83.50 78 ASP A C 1
ATOM 608 O O . ASP A 1 78 ? 11.414 2.582 -9.073 1.00 83.50 78 ASP A O 1
ATOM 612 N N . LYS A 1 79 ? 12.133 4.680 -8.730 1.00 83.19 79 LYS A N 1
ATOM 613 C CA . LYS A 1 79 ? 10.827 5.324 -8.922 1.00 83.19 79 LYS A CA 1
ATOM 614 C C . LYS A 1 79 ? 10.187 4.951 -10.265 1.00 83.19 79 LYS A C 1
ATOM 616 O O . LYS A 1 79 ? 8.972 4.767 -10.332 1.00 83.19 79 LYS A O 1
ATOM 621 N N . ALA A 1 80 ? 10.979 4.788 -11.323 1.00 81.88 80 ALA A N 1
ATOM 622 C CA . ALA A 1 80 ? 10.504 4.366 -12.637 1.00 81.88 80 ALA A CA 1
ATOM 623 C C . ALA A 1 80 ? 9.897 2.952 -12.618 1.00 81.88 80 ALA A C 1
ATOM 625 O O . ALA A 1 80 ? 8.930 2.696 -13.338 1.00 81.88 80 ALA A O 1
ATOM 626 N N . ILE A 1 81 ? 10.403 2.051 -11.768 1.00 80.31 81 ILE A N 1
ATOM 627 C CA . ILE A 1 81 ? 9.839 0.704 -11.581 1.00 80.31 81 ILE A CA 1
ATOM 628 C C . ILE A 1 81 ? 8.462 0.819 -10.922 1.00 80.31 81 ILE A C 1
ATOM 630 O O . ILE A 1 81 ? 7.493 0.228 -11.401 1.00 80.31 81 ILE A O 1
ATOM 634 N N . TRP A 1 82 ? 8.336 1.645 -9.883 1.00 78.75 82 TRP A N 1
ATOM 635 C CA . TRP A 1 82 ? 7.053 1.913 -9.227 1.00 78.75 82 TRP A CA 1
ATOM 636 C C . TRP A 1 82 ? 6.024 2.560 -10.160 1.00 78.75 82 TRP A C 1
ATOM 638 O O . TRP A 1 82 ? 4.865 2.142 -10.179 1.00 78.75 82 TRP A O 1
ATOM 648 N N . LEU A 1 83 ? 6.446 3.508 -11.000 1.00 79.69 83 LEU A N 1
ATOM 649 C CA . LEU A 1 83 ? 5.587 4.122 -12.019 1.00 79.69 83 LEU A CA 1
ATOM 650 C C . LEU A 1 83 ? 5.145 3.128 -13.102 1.00 79.69 83 LEU A C 1
ATOM 652 O O . LEU A 1 83 ? 4.018 3.218 -13.589 1.00 79.69 83 LEU A O 1
ATOM 656 N N . LYS A 1 84 ? 6.000 2.164 -13.465 1.00 76.00 84 LYS A N 1
ATOM 657 C CA . LYS A 1 84 ? 5.670 1.096 -14.423 1.00 76.00 84 LYS A CA 1
ATOM 658 C C . LYS A 1 84 ? 4.639 0.114 -13.862 1.00 76.00 84 LYS A C 1
ATOM 660 O O . LYS A 1 84 ? 3.821 -0.408 -14.610 1.00 76.00 84 LYS A O 1
ATOM 665 N N . THR A 1 85 ? 4.667 -0.101 -12.551 1.00 67.31 85 THR A N 1
ATOM 666 C CA . THR A 1 85 ? 3.911 -1.154 -11.865 1.00 67.31 85 THR A CA 1
ATOM 667 C C . THR A 1 85 ? 2.400 -0.859 -11.755 1.00 67.31 85 THR A C 1
ATOM 669 O O . THR A 1 85 ? 1.616 -1.783 -11.592 1.00 67.31 85 THR A O 1
ATOM 672 N N . ARG A 1 86 ? 1.964 0.408 -11.858 1.00 61.22 86 ARG A N 1
ATOM 673 C CA . ARG A 1 86 ? 0.561 0.907 -11.810 1.00 61.22 86 ARG A CA 1
ATOM 674 C C . ARG A 1 86 ? -0.526 -0.003 -11.169 1.00 61.22 86 ARG A C 1
ATOM 676 O O . ARG A 1 86 ? -1.578 -0.176 -11.794 1.00 61.22 86 ARG A O 1
ATOM 683 N N . PRO A 1 87 ? -0.411 -0.506 -9.925 1.00 57.84 87 PRO A N 1
ATOM 684 C CA . PRO A 1 87 ? -1.580 -1.058 -9.261 1.00 57.84 87 PRO A CA 1
ATOM 685 C C . PRO A 1 87 ? -2.378 0.121 -8.697 1.00 57.84 87 PRO A C 1
ATOM 687 O O . PRO A 1 87 ? -1.829 0.970 -7.991 1.00 57.84 87 PRO A O 1
ATOM 690 N N . ALA A 1 88 ? -3.674 0.202 -8.991 1.00 61.59 88 ALA A N 1
ATOM 691 C CA . ALA A 1 88 ? -4.542 1.082 -8.218 1.00 61.59 88 ALA A CA 1
ATOM 692 C C . ALA A 1 88 ? -4.496 0.613 -6.756 1.00 61.59 88 ALA A C 1
ATOM 694 O O . ALA A 1 88 ? -4.739 -0.563 -6.471 1.00 61.59 88 ALA A O 1
ATOM 695 N N . CYS A 1 89 ? -4.152 1.511 -5.832 1.00 63.06 89 CYS A N 1
ATOM 696 C CA . CYS A 1 89 ? -4.199 1.203 -4.413 1.00 63.06 89 CYS A CA 1
ATOM 697 C C . CYS A 1 89 ? -5.659 0.875 -4.060 1.00 63.06 89 CYS A C 1
ATOM 699 O O . CYS A 1 89 ? -6.544 1.668 -4.411 1.00 63.06 89 CYS A O 1
ATOM 701 N N . PRO A 1 90 ? -5.947 -0.278 -3.430 1.00 63.09 90 PRO A N 1
ATOM 702 C CA . PRO A 1 90 ? -7.316 -0.665 -3.138 1.00 63.09 90 PRO A CA 1
ATOM 703 C C . PRO A 1 90 ? -7.962 0.395 -2.244 1.00 63.09 90 PRO A C 1
ATOM 705 O O . PRO A 1 90 ? -7.488 0.703 -1.148 1.00 63.09 90 PRO A O 1
ATOM 708 N N . THR A 1 91 ? -9.042 0.989 -2.742 1.00 59.94 91 THR A N 1
ATOM 709 C CA . THR A 1 91 ? -9.877 1.896 -1.963 1.00 59.94 91 THR A CA 1
ATOM 710 C C . THR A 1 91 ? -10.723 1.055 -1.027 1.00 59.94 91 THR A C 1
ATOM 712 O O . THR A 1 91 ? -11.414 0.144 -1.488 1.00 59.94 91 THR A O 1
ATOM 715 N N . VAL A 1 92 ? -10.678 1.354 0.269 1.00 56.75 92 VAL A N 1
ATOM 716 C CA . VAL A 1 92 ? -11.595 0.755 1.239 1.00 56.75 92 VAL A CA 1
ATOM 717 C C . VAL A 1 92 ? -13.016 1.138 0.804 1.00 56.75 92 VAL A C 1
ATOM 719 O O . VAL A 1 92 ? -13.304 2.335 0.729 1.00 56.75 92 VAL A O 1
ATOM 722 N N . PRO A 1 93 ? -13.891 0.181 0.437 1.00 47.44 93 PRO A N 1
ATOM 723 C CA . PRO A 1 93 ? -15.288 0.498 0.184 1.00 47.44 93 PRO A CA 1
ATOM 724 C C . PRO A 1 93 ? -15.857 1.078 1.476 1.00 47.44 93 PRO A C 1
ATOM 726 O O . PRO A 1 93 ? -15.623 0.498 2.536 1.00 47.44 93 PRO A O 1
ATOM 729 N N . ASN A 1 94 ? -16.563 2.209 1.393 1.00 42.19 94 ASN A N 1
ATOM 730 C CA . ASN A 1 94 ? -17.307 2.738 2.536 1.00 42.19 94 ASN A CA 1
ATOM 731 C C . ASN A 1 94 ? -18.119 1.590 3.152 1.00 42.19 94 ASN A C 1
ATOM 733 O O . ASN A 1 94 ? -18.941 0.984 2.459 1.00 42.19 94 ASN A O 1
ATOM 7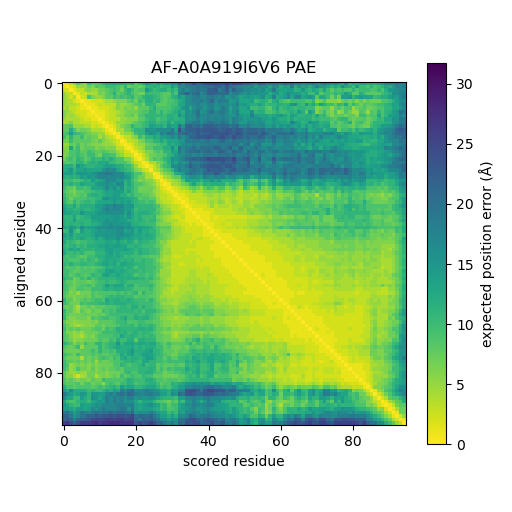37 N N . ALA A 1 95 ? -17.807 1.271 4.408 1.00 38.19 95 ALA A N 1
ATOM 738 C CA . ALA A 1 95 ? -18.559 0.332 5.226 1.00 38.19 95 ALA A CA 1
ATOM 739 C C . ALA A 1 95 ? -19.978 0.851 5.488 1.00 38.19 95 ALA A C 1
ATOM 741 O O . ALA A 1 95 ? -20.141 2.089 5.612 1.00 38.19 95 ALA A O 1
#

Mean predicted aligned error: 9.36 Å

Secondary structure (DSSP, 8-state):
---TTHHHHHHHHS----S---TTT----------HHHHHH-HHHHHHHHHHHHHHHHHHHH-HHHHHHHHHHHH---HHHHHHH-PPPPPPPP-

pLDDT: mean 75.14, std 13.29, range [38.19, 93.25]

Sequence (95 aa):
MIWDPFLAEVETNAKARQIRNAEGLVPHYTFYLASRKFADTYPETAKQVVDELGKLSAWANSHQDEAAGLLSTSTGLDKAIWLKTRPACPTVPNA